Protein AF-A0A913Y8T6-F1 (afdb_monomer_lite)

pLDDT: mean 71.27, std 19.5, range [34.06, 94.88]

Secondary structure (DSSP, 8-state):
----------------------------HHHHHHHHHHHHHHHHHHHTGGGS--HHHHHHHS-HHHHTSHHHHHHHHHHHHHHHHHHHHHHHHHHHHHHHHHHHHHHHHTTSSS--SSHHHHHHHHHHHHHHHHHHHHHHHHHHHHHHHHHHHHHHHHHHHHHS---

InterPro domains:
  IPR018565 Kinetochore subunit Nkp2/Cnl2 [PF09447] (37-97)
  IPR018565 Kinetochore subunit Nkp2/Cnl2 [PTHR28064] (34-135)

Foldseek 3Di:
DDDDDDDDDDDDDDDDPDPDPPPPPPPPVVNVLVVVLVVQLVVCCVPPVVVLQDPVNLCVVAPPVRCPPPVSVVVVVVSVVVSVVVSVVSSVVSSVVSVVVVVVVVVVVVVPPDDDDDPPVVVVVVVVVVVVVVVVVVVVVVVVVVVVVVVVVVVVVVVCVVPVPDD

Organism: Exaiptasia diaphana (NCBI:txid2652724)

Sequence (167 aa):
MHFRVHARSDVIRRVGTGTGQTKMADINPRSAAMELSHLLAEFLIRSEVTNSYTLDEFREAFPQRHRGHKEVKLLYKAFQMKRMKLRQAVRRNVSLHCVQRSTAVAQITCSNENTPQRKNSEKDQEQIYLEKKLILLNKDTREAEKQFLRCATLFKEKEFLTHGSAK

Structure (mmCIF, N/CA/C/O backbone):
data_AF-A0A913Y8T6-F1
#
_entry.id   AF-A0A913Y8T6-F1
#
loop_
_atom_site.group_PDB
_atom_site.id
_atom_site.type_symbol
_atom_site.label_atom_id
_atom_site.label_alt_id
_atom_site.label_comp_id
_atom_site.label_asym_id
_atom_site.label_entity_id
_atom_site.label_seq_id
_atom_site.pdbx_PDB_ins_code
_atom_site.Cartn_x
_atom_site.Cartn_y
_atom_site.Cartn_z
_atom_site.occupancy
_atom_site.B_iso_or_equiv
_atom_site.auth_seq_id
_atom_site.auth_comp_id
_atom_site.auth_asym_id
_atom_site.auth_atom_id
_atom_site.pdbx_PDB_model_num
ATOM 1 N N . MET A 1 1 ? -36.473 -26.906 -24.288 1.00 44.06 1 MET A N 1
ATOM 2 C CA . MET A 1 1 ? -35.810 -26.794 -25.604 1.00 44.06 1 MET A CA 1
ATOM 3 C C . MET A 1 1 ? -36.732 -26.031 -26.533 1.00 44.06 1 MET A C 1
ATOM 5 O O . MET A 1 1 ? -37.809 -26.539 -26.773 1.00 44.06 1 MET A O 1
ATOM 9 N N . HIS A 1 2 ? -36.361 -24.834 -26.992 1.00 35.28 2 HIS A N 1
ATOM 10 C CA . HIS A 1 2 ? -36.868 -24.248 -28.240 1.00 35.28 2 HIS A CA 1
ATOM 11 C C . HIS A 1 2 ? -36.027 -23.013 -28.580 1.00 35.28 2 HIS A C 1
ATOM 13 O O . HIS A 1 2 ? -36.182 -21.947 -27.994 1.00 35.28 2 HIS A O 1
ATOM 19 N N . PHE A 1 3 ? -35.104 -23.199 -29.522 1.00 34.06 3 PHE A N 1
ATOM 20 C CA . PHE A 1 3 ? -34.437 -22.122 -30.240 1.00 34.06 3 PHE A CA 1
ATOM 21 C C . PHE A 1 3 ? -35.405 -21.581 -31.297 1.00 34.06 3 PHE A C 1
ATOM 23 O O . PHE A 1 3 ? -35.963 -22.358 -32.073 1.00 34.06 3 PHE A O 1
ATOM 30 N N . ARG A 1 4 ? -35.586 -20.258 -31.359 1.00 41.06 4 ARG A N 1
ATOM 31 C CA . ARG A 1 4 ? -36.172 -19.590 -32.527 1.00 41.06 4 ARG A CA 1
ATOM 32 C C . ARG A 1 4 ? -35.102 -18.742 -33.195 1.00 41.06 4 ARG A C 1
ATOM 34 O O . ARG A 1 4 ? -34.725 -17.680 -32.716 1.00 41.06 4 ARG A O 1
ATOM 41 N N . VAL A 1 5 ? -34.618 -19.288 -34.302 1.00 42.09 5 VAL A N 1
ATOM 42 C CA . VAL A 1 5 ? -33.772 -18.650 -35.305 1.00 42.09 5 VAL A CA 1
ATOM 43 C C . VAL A 1 5 ? -34.664 -17.746 -36.153 1.00 42.09 5 VAL A C 1
ATOM 45 O O . VAL A 1 5 ? -35.672 -18.206 -36.693 1.00 42.09 5 VAL A O 1
ATOM 48 N N . HIS A 1 6 ? -34.299 -16.476 -36.298 1.00 38.66 6 HIS A N 1
ATOM 49 C CA . HIS A 1 6 ? -34.796 -15.627 -37.377 1.00 38.66 6 HIS A CA 1
ATOM 50 C C . HIS A 1 6 ? -33.609 -15.085 -38.163 1.00 38.66 6 HIS A C 1
ATOM 52 O O . HIS A 1 6 ? -32.915 -14.167 -37.739 1.00 38.66 6 HIS A O 1
ATOM 58 N N . ALA A 1 7 ? -33.389 -15.722 -39.311 1.00 40.50 7 ALA A N 1
ATOM 59 C CA . ALA A 1 7 ? -32.549 -15.252 -40.393 1.00 40.50 7 ALA A CA 1
ATOM 60 C C . ALA A 1 7 ? -33.403 -14.428 -41.370 1.00 40.50 7 ALA A C 1
ATOM 62 O O . ALA A 1 7 ? -34.487 -14.862 -41.756 1.00 40.50 7 ALA A O 1
ATOM 63 N N . ARG A 1 8 ? -32.889 -13.266 -41.779 1.00 38.66 8 ARG A N 1
ATOM 64 C CA . ARG A 1 8 ? -33.203 -12.550 -43.031 1.00 38.66 8 ARG A CA 1
ATOM 65 C C . ARG A 1 8 ? -31.897 -11.862 -43.450 1.00 38.66 8 ARG A C 1
ATOM 67 O O . ARG A 1 8 ? -31.399 -11.029 -42.705 1.00 38.66 8 ARG A O 1
ATOM 74 N N . SER A 1 9 ? -31.156 -12.464 -44.378 1.00 38.66 9 SER A N 1
ATOM 75 C CA . SER A 1 9 ? -31.155 -12.206 -45.832 1.00 38.66 9 SER A CA 1
ATOM 76 C C . SER A 1 9 ? -30.489 -10.888 -46.236 1.00 38.66 9 SER A C 1
ATOM 78 O O . SER A 1 9 ? -31.080 -9.818 -46.142 1.00 38.66 9 SER A O 1
ATOM 80 N N . ASP A 1 10 ? -29.245 -11.052 -46.690 1.00 40.19 10 ASP A N 1
ATOM 81 C CA . ASP A 1 10 ? -28.621 -10.508 -47.902 1.00 40.19 10 ASP A CA 1
ATOM 82 C C . ASP A 1 10 ? -28.853 -9.048 -48.301 1.00 40.19 10 ASP A C 1
ATOM 84 O O . ASP A 1 10 ? -29.874 -8.700 -48.886 1.00 40.19 10 ASP A O 1
ATOM 88 N N . VAL A 1 11 ? -27.771 -8.264 -48.213 1.00 40.47 11 VAL A N 1
ATOM 89 C CA . VAL A 1 11 ? -27.357 -7.373 -49.308 1.00 40.47 11 VAL A CA 1
ATOM 90 C C . VAL A 1 11 ? -25.836 -7.463 -49.469 1.00 40.47 11 VAL A C 1
ATOM 92 O O . VAL A 1 11 ? -25.066 -6.822 -48.757 1.00 40.47 11 VAL A O 1
ATOM 95 N N . ILE A 1 12 ? -25.403 -8.259 -50.448 1.00 44.03 12 ILE A N 1
ATOM 96 C CA . ILE A 1 12 ? -24.055 -8.216 -51.022 1.00 44.03 12 ILE A CA 1
ATOM 97 C C . ILE A 1 12 ? -24.063 -7.169 -52.138 1.00 44.03 12 ILE A C 1
ATOM 99 O O . ILE A 1 12 ? -24.700 -7.381 -53.170 1.00 44.03 12 ILE A O 1
ATOM 103 N N . ARG A 1 13 ? -23.315 -6.068 -51.976 1.00 39.38 13 ARG A N 1
ATOM 104 C CA . ARG A 1 13 ? -22.695 -5.339 -53.100 1.00 39.38 13 ARG A CA 1
ATOM 105 C C . ARG A 1 13 ? -21.720 -4.259 -52.615 1.00 39.38 13 ARG A C 1
ATOM 107 O O . ARG A 1 13 ? -22.132 -3.165 -52.258 1.00 39.38 13 ARG A O 1
ATOM 114 N N . ARG A 1 14 ? -20.419 -4.519 -52.730 1.00 38.00 14 ARG A N 1
ATOM 115 C CA . ARG A 1 14 ? -19.561 -4.013 -53.821 1.00 38.00 14 ARG A CA 1
ATOM 116 C C . ARG A 1 14 ? -18.092 -4.157 -53.435 1.00 38.00 14 ARG A C 1
ATOM 118 O O . ARG A 1 14 ? -17.650 -3.726 -52.379 1.00 38.00 14 ARG A O 1
ATOM 125 N N . VAL A 1 15 ? -17.372 -4.758 -54.372 1.00 44.09 15 VAL A N 1
ATOM 126 C CA . VAL A 1 15 ? -15.920 -4.800 -54.483 1.00 44.09 15 VAL A CA 1
ATOM 127 C C . VAL A 1 15 ? -15.376 -3.372 -54.464 1.00 44.09 15 VAL A C 1
ATOM 129 O O . VAL A 1 15 ? -15.767 -2.544 -55.285 1.00 44.09 15 VAL A O 1
ATOM 132 N N . GLY A 1 16 ? -14.471 -3.111 -53.528 1.00 36.53 16 GLY A N 1
ATOM 133 C CA . GLY A 1 16 ? -13.598 -1.948 -53.503 1.00 36.53 16 GLY A CA 1
ATOM 134 C C . GLY A 1 16 ? -12.197 -2.438 -53.181 1.00 36.53 16 GLY A C 1
ATOM 135 O O . GLY A 1 16 ? -11.834 -2.585 -52.018 1.00 36.53 16 GLY A O 1
ATOM 136 N N . THR A 1 17 ? -11.431 -2.754 -54.220 1.00 46.81 17 THR A N 1
ATOM 137 C CA . THR A 1 17 ? -9.983 -2.940 -54.150 1.00 46.81 17 THR A CA 1
ATOM 138 C C . THR A 1 17 ? -9.359 -1.622 -53.711 1.00 46.81 17 THR A C 1
ATOM 140 O O . THR A 1 17 ? -9.209 -0.698 -54.507 1.00 46.81 17 THR A O 1
ATOM 143 N N . GLY A 1 18 ? -9.039 -1.527 -52.428 1.00 35.78 18 GLY A N 1
ATOM 144 C CA . GLY A 1 18 ? -8.280 -0.432 -51.855 1.00 35.78 18 GLY A CA 1
ATOM 145 C C . GLY A 1 18 ? -7.212 -1.023 -50.961 1.00 35.78 18 GLY A C 1
ATOM 146 O O . GLY A 1 18 ? -7.469 -1.322 -49.800 1.00 35.78 18 GLY A O 1
ATOM 147 N N . THR A 1 19 ? -6.015 -1.197 -51.512 1.00 46.25 19 THR A N 1
ATOM 148 C CA . THR A 1 19 ? -4.758 -1.300 -50.770 1.00 46.25 19 THR A CA 1
ATOM 149 C C . THR A 1 19 ? -4.559 -0.011 -49.972 1.00 46.25 19 THR A C 1
ATOM 151 O O . THR A 1 19 ? -3.801 0.875 -50.354 1.00 46.25 19 THR A O 1
ATOM 154 N N . GLY A 1 20 ? -5.311 0.133 -48.886 1.00 38.00 20 GLY A N 1
ATOM 155 C CA . GLY A 1 20 ? -5.106 1.147 -47.872 1.00 38.00 20 GLY A CA 1
ATOM 156 C C . GLY A 1 20 ? -4.185 0.544 -46.836 1.00 38.00 20 GLY A C 1
ATOM 157 O O . GLY A 1 20 ? -4.621 -0.281 -46.040 1.00 38.00 20 GLY A O 1
ATOM 158 N N . GLN A 1 21 ? -2.910 0.923 -46.896 1.00 39.66 21 GLN A N 1
ATOM 159 C CA . GLN A 1 21 ? -1.935 0.707 -45.836 1.00 39.66 21 GLN A CA 1
ATOM 160 C C . GLN A 1 21 ? -2.617 0.894 -44.480 1.00 39.66 21 GLN A C 1
ATOM 162 O O . GLN A 1 21 ? -3.012 2.009 -44.125 1.00 39.66 21 GLN A O 1
ATOM 167 N N . THR A 1 22 ? -2.757 -0.191 -43.722 1.00 43.34 22 THR A N 1
ATOM 168 C CA . THR A 1 22 ? -3.020 -0.112 -42.293 1.00 43.34 22 THR A CA 1
ATOM 169 C C . THR A 1 22 ? -1.809 0.604 -41.718 1.00 43.34 22 THR A C 1
ATOM 171 O O . THR A 1 22 ? -0.761 -0.002 -41.504 1.00 43.34 22 THR A O 1
ATOM 174 N N . LYS A 1 23 ? -1.913 1.930 -41.577 1.00 42.03 23 LYS A N 1
ATOM 175 C CA . LYS A 1 23 ? -0.987 2.722 -40.779 1.00 42.03 23 LYS A CA 1
ATOM 176 C C . LYS A 1 23 ? -0.939 2.019 -39.434 1.00 42.03 23 LYS A C 1
ATOM 178 O O . LYS A 1 23 ? -1.936 2.017 -38.714 1.00 42.03 23 LYS A O 1
ATOM 183 N N . MET A 1 24 ? 0.179 1.345 -39.167 1.00 42.91 24 MET A N 1
ATOM 184 C CA . MET A 1 24 ? 0.522 0.855 -37.843 1.00 42.91 24 MET A CA 1
ATOM 185 C C . MET A 1 24 ? 0.321 2.057 -36.934 1.00 42.91 24 MET A C 1
ATOM 187 O O . MET A 1 24 ? 1.009 3.064 -37.088 1.00 42.91 24 MET A O 1
ATOM 191 N N . ALA A 1 25 ? -0.723 2.015 -36.110 1.00 46.97 25 ALA A N 1
ATOM 192 C CA . ALA A 1 25 ? -0.934 3.052 -35.130 1.00 46.97 25 ALA A CA 1
ATOM 193 C C . ALA A 1 25 ? 0.345 3.060 -34.298 1.00 46.97 25 ALA A C 1
ATOM 195 O O . ALA A 1 25 ? 0.692 2.027 -33.723 1.00 46.97 25 ALA A O 1
ATOM 196 N N . ASP A 1 26 ? 1.074 4.174 -34.311 1.00 48.50 26 ASP A N 1
ATOM 197 C CA . ASP A 1 26 ? 2.165 4.410 -33.381 1.00 48.50 26 ASP A CA 1
ATOM 198 C C . ASP A 1 26 ? 1.569 4.258 -31.983 1.00 48.50 26 ASP A C 1
ATOM 200 O O . ASP A 1 26 ? 0.935 5.172 -31.446 1.00 48.50 26 ASP A O 1
ATOM 204 N N . ILE A 1 27 ? 1.690 3.059 -31.411 1.00 54.47 27 ILE A N 1
ATOM 205 C CA . ILE A 1 27 ? 1.335 2.808 -30.026 1.00 54.47 27 ILE A CA 1
ATOM 206 C C . ILE A 1 27 ? 2.373 3.594 -29.254 1.00 54.47 27 ILE A C 1
ATOM 208 O O . ILE A 1 27 ? 3.490 3.131 -29.037 1.00 54.47 27 ILE A O 1
ATOM 212 N N . ASN A 1 28 ? 2.007 4.823 -28.894 1.00 58.09 28 ASN A N 1
ATOM 213 C CA . ASN A 1 28 ? 2.833 5.675 -28.070 1.00 58.09 28 ASN A CA 1
ATOM 214 C C . ASN A 1 28 ? 3.202 4.842 -26.830 1.00 58.09 28 ASN A C 1
ATOM 216 O O . ASN A 1 28 ? 2.303 4.483 -26.060 1.00 58.09 28 ASN A O 1
ATOM 220 N N . PRO A 1 29 ? 4.481 4.483 -26.629 1.00 57.06 29 PRO A N 1
ATOM 221 C CA . PRO A 1 29 ? 4.884 3.537 -25.587 1.00 57.06 29 PRO A CA 1
ATOM 222 C C . PRO A 1 29 ? 4.503 4.045 -24.190 1.00 57.06 29 PRO A C 1
ATOM 224 O O . PRO A 1 29 ? 4.283 3.265 -23.264 1.00 57.06 29 PRO A O 1
ATOM 227 N N . ARG A 1 30 ? 4.319 5.365 -24.059 1.00 58.72 30 ARG A N 1
ATOM 228 C CA . ARG A 1 30 ? 3.801 6.020 -22.860 1.00 58.72 30 ARG A CA 1
ATOM 229 C C . ARG A 1 30 ? 2.336 5.667 -22.567 1.00 58.72 30 ARG A C 1
ATOM 231 O O . ARG A 1 30 ? 1.974 5.551 -21.403 1.00 58.72 30 ARG A O 1
ATOM 238 N N . SER A 1 31 ? 1.515 5.462 -23.598 1.00 66.44 31 SER A N 1
ATOM 239 C CA . SER A 1 31 ? 0.109 5.048 -23.475 1.00 66.44 31 SER A CA 1
ATOM 240 C C . SER A 1 31 ? -0.003 3.588 -23.042 1.00 66.44 31 SER A C 1
ATOM 242 O O . SER A 1 3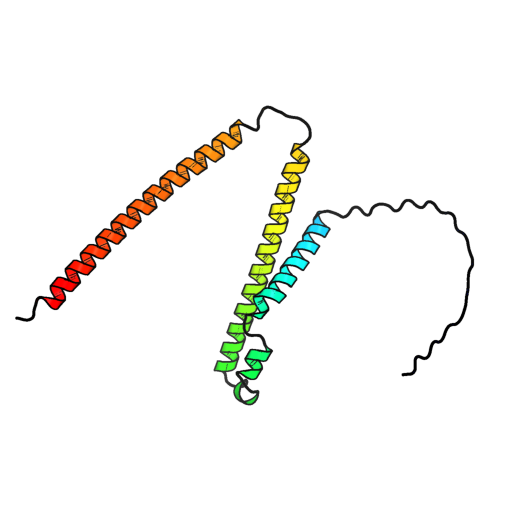1 ? -0.705 3.290 -22.081 1.00 66.44 31 SER A O 1
ATOM 244 N N . ALA A 1 32 ? 0.757 2.685 -23.670 1.00 68.44 32 ALA A N 1
ATOM 245 C CA . ALA A 1 32 ? 0.729 1.261 -23.330 1.00 68.44 32 ALA A CA 1
ATOM 246 C C . ALA A 1 32 ? 1.237 0.985 -21.901 1.00 68.44 32 ALA A C 1
ATOM 248 O O . ALA A 1 32 ? 0.665 0.171 -21.177 1.00 68.44 32 ALA A O 1
ATOM 249 N N . ALA A 1 33 ? 2.274 1.705 -21.455 1.00 69.88 33 ALA A N 1
ATOM 250 C CA . ALA A 1 33 ? 2.772 1.607 -20.084 1.00 69.88 33 ALA A CA 1
ATOM 251 C C . ALA A 1 33 ? 1.751 2.110 -19.048 1.00 69.88 33 ALA A C 1
ATOM 253 O O . ALA A 1 33 ? 1.642 1.532 -17.963 1.00 69.88 33 ALA A O 1
ATOM 254 N N . MET A 1 34 ? 0.980 3.156 -19.376 1.00 77.19 34 MET A N 1
ATOM 255 C CA . MET A 1 34 ? -0.100 3.631 -18.508 1.00 77.19 34 MET A CA 1
ATOM 256 C C . MET A 1 34 ? -1.250 2.626 -18.426 1.00 77.19 34 MET A C 1
ATOM 258 O O . MET A 1 34 ? -1.694 2.331 -17.315 1.00 77.19 34 MET A O 1
ATOM 262 N N . GLU A 1 35 ? -1.673 2.035 -19.545 1.00 82.75 35 GLU A N 1
ATOM 263 C CA . GLU A 1 35 ? -2.718 1.003 -19.535 1.00 82.75 35 GLU A CA 1
ATOM 264 C C . GLU A 1 35 ? -2.294 -0.252 -18.766 1.00 82.75 35 GLU A C 1
ATOM 266 O O . GLU A 1 35 ? -3.048 -0.745 -17.926 1.00 82.75 35 GLU A O 1
ATOM 271 N N . LEU A 1 36 ? -1.052 -0.714 -18.950 1.00 84.69 36 LEU A N 1
ATOM 272 C CA . LEU A 1 36 ? -0.509 -1.839 -18.188 1.00 84.69 36 LEU A CA 1
ATOM 273 C C . LEU A 1 36 ? -0.439 -1.525 -16.687 1.00 84.69 36 LEU A C 1
ATOM 275 O O . LEU A 1 36 ? -0.810 -2.362 -15.864 1.00 84.69 36 LEU A O 1
ATOM 279 N N . SER A 1 37 ? -0.004 -0.316 -16.316 1.00 87.44 37 SER A N 1
ATOM 280 C CA . SER A 1 37 ? 0.035 0.104 -14.910 1.00 87.44 37 SER A CA 1
ATOM 281 C C . SER A 1 37 ? -1.357 0.114 -14.273 1.00 87.44 37 SER A C 1
ATOM 283 O O . SER A 1 37 ? -1.516 -0.288 -13.120 1.00 87.44 37 SER A O 1
ATOM 285 N N . HIS A 1 38 ? -2.377 0.520 -15.034 1.00 88.19 38 HIS A N 1
ATOM 286 C CA . HIS A 1 38 ? -3.757 0.532 -14.573 1.00 88.19 38 HIS A CA 1
ATOM 287 C C . HIS A 1 38 ? -4.288 -0.891 -14.383 1.00 88.19 38 HIS A C 1
ATOM 289 O O . HIS A 1 38 ? -4.819 -1.208 -13.319 1.00 88.19 38 HIS A O 1
ATOM 295 N N . LEU A 1 39 ? -4.066 -1.765 -15.370 1.00 89.56 39 LEU A N 1
ATOM 296 C CA . LEU A 1 39 ? -4.480 -3.164 -15.323 1.00 89.56 39 LEU A CA 1
ATOM 297 C C . LEU A 1 39 ? -3.851 -3.906 -14.136 1.00 89.56 39 LEU A C 1
ATOM 299 O O . LEU A 1 39 ? -4.556 -4.577 -13.384 1.00 89.56 39 LEU A O 1
ATOM 303 N N . LEU A 1 40 ? -2.540 -3.750 -13.931 1.00 88.50 40 LEU A N 1
ATOM 304 C CA . LEU A 1 40 ? -1.815 -4.378 -12.823 1.00 88.50 40 LEU A CA 1
ATOM 305 C C . LEU A 1 40 ? -2.288 -3.857 -11.463 1.00 88.50 40 LEU A C 1
ATOM 307 O O . LEU A 1 40 ? -2.470 -4.640 -10.531 1.00 88.50 40 LEU A O 1
ATOM 311 N N . ALA A 1 41 ? -2.519 -2.547 -11.342 1.00 88.06 41 ALA A N 1
ATOM 312 C CA . ALA A 1 41 ? -3.019 -1.969 -10.102 1.00 88.06 41 ALA A CA 1
ATOM 313 C C . ALA A 1 41 ? -4.429 -2.476 -9.769 1.00 88.06 41 ALA A C 1
ATOM 315 O O . ALA A 1 41 ? -4.686 -2.840 -8.624 1.00 88.06 41 ALA A O 1
ATOM 316 N N . GLU A 1 42 ? -5.334 -2.533 -10.748 1.00 87.75 42 GLU A N 1
ATOM 317 C CA . GLU A 1 42 ? -6.690 -3.052 -10.542 1.00 87.75 42 GLU A CA 1
ATOM 318 C C . GLU A 1 42 ? -6.699 -4.558 -10.260 1.00 87.75 42 GLU A C 1
ATOM 320 O O . GLU A 1 42 ? -7.463 -5.005 -9.404 1.00 87.75 42 GLU A O 1
ATOM 325 N N . PHE A 1 43 ? -5.821 -5.333 -10.904 1.00 88.12 43 PHE A N 1
ATOM 326 C CA . PHE A 1 43 ? -5.650 -6.754 -10.606 1.00 88.12 43 PHE A CA 1
ATOM 327 C C . PHE A 1 43 ? -5.242 -6.966 -9.145 1.00 88.12 43 PHE A C 1
ATOM 329 O O . PHE A 1 43 ? -5.963 -7.640 -8.416 1.00 88.12 43 PHE A O 1
ATOM 336 N N . LEU A 1 44 ? -4.172 -6.311 -8.683 1.00 86.19 44 LEU A N 1
ATOM 337 C CA . LEU A 1 44 ? -3.676 -6.444 -7.306 1.00 86.19 44 LEU A CA 1
ATOM 338 C C . LEU A 1 44 ? -4.687 -5.941 -6.263 1.00 86.19 44 LEU A C 1
ATOM 340 O O . LEU A 1 44 ? -4.866 -6.542 -5.203 1.00 86.19 44 LEU A O 1
ATOM 344 N N . ILE A 1 45 ? -5.408 -4.858 -6.567 1.00 85.44 45 ILE A N 1
ATOM 345 C CA . ILE A 1 45 ? -6.489 -4.361 -5.704 1.00 85.44 45 ILE A CA 1
ATOM 346 C C . ILE A 1 45 ? -7.658 -5.359 -5.639 1.00 85.44 45 ILE A C 1
ATOM 348 O O . ILE A 1 45 ? -8.359 -5.424 -4.632 1.00 85.44 45 ILE A O 1
ATOM 352 N N . ARG A 1 46 ? -7.906 -6.141 -6.688 1.00 78.19 46 ARG A N 1
ATOM 353 C CA . ARG A 1 46 ? -8.987 -7.135 -6.706 1.00 78.19 46 ARG A CA 1
ATOM 354 C C . ARG A 1 46 ? -8.577 -8.490 -6.137 1.00 78.19 46 ARG A C 1
ATOM 356 O O . ARG A 1 46 ? -9.431 -9.144 -5.552 1.00 78.19 46 ARG A O 1
ATOM 363 N N . SER A 1 47 ? -7.327 -8.913 -6.299 1.00 71.12 47 SER A N 1
ATOM 364 C CA . SER A 1 47 ? -6.853 -10.234 -5.870 1.00 71.12 47 SER A CA 1
ATOM 365 C C . SER A 1 47 ? -6.338 -10.261 -4.431 1.00 71.12 47 SER A C 1
ATOM 367 O O . SER A 1 47 ? -6.559 -11.246 -3.740 1.00 71.12 47 SER A O 1
ATOM 369 N N . GLU A 1 48 ? -5.671 -9.198 -3.966 1.00 62.16 48 GLU A N 1
ATOM 370 C CA . GLU A 1 48 ? -5.033 -9.184 -2.640 1.00 62.16 48 GLU A CA 1
ATOM 371 C C . GLU A 1 48 ? -5.743 -8.264 -1.641 1.00 62.16 48 GLU A C 1
ATOM 373 O O . GLU A 1 48 ? -5.826 -8.568 -0.451 1.00 62.16 48 GLU A O 1
ATOM 378 N N . VAL A 1 49 ? -6.329 -7.150 -2.100 1.00 58.53 49 VAL A N 1
ATOM 379 C CA . VAL A 1 49 ? -7.083 -6.232 -1.217 1.00 58.53 49 VAL A CA 1
ATOM 380 C C . VAL A 1 49 ? -8.507 -6.746 -0.935 1.00 58.53 49 VAL A C 1
ATOM 382 O O . VAL A 1 49 ? -9.209 -6.206 -0.076 1.00 58.53 49 VAL A O 1
ATOM 385 N N . THR A 1 50 ? -8.934 -7.829 -1.581 1.00 57.09 50 THR A N 1
ATOM 386 C CA . THR A 1 50 ? -10.135 -8.602 -1.218 1.00 57.09 50 THR A CA 1
ATOM 387 C C . THR A 1 50 ? -10.022 -9.263 0.154 1.00 57.09 50 THR A C 1
ATOM 389 O O . THR A 1 50 ? -11.037 -9.354 0.830 1.00 57.09 50 THR A O 1
ATOM 392 N N . ASN A 1 51 ? -8.809 -9.563 0.638 1.00 51.72 51 ASN A N 1
ATOM 393 C CA . ASN A 1 51 ? -8.577 -10.046 2.010 1.00 51.72 51 ASN A CA 1
ATOM 394 C C . ASN A 1 51 ? -8.590 -8.930 3.075 1.00 51.72 51 ASN A C 1
ATOM 396 O O . ASN A 1 51 ? -8.372 -9.183 4.259 1.00 51.72 51 ASN A O 1
ATOM 400 N N . SER A 1 52 ? -8.843 -7.677 2.681 1.00 59.06 52 SER A N 1
ATOM 401 C CA . SER A 1 52 ? -9.185 -6.616 3.629 1.00 59.06 52 SER A CA 1
ATOM 402 C C . SER A 1 52 ? -10.704 -6.545 3.752 1.00 59.06 52 SER A C 1
ATOM 404 O O . SER A 1 52 ? -11.348 -6.094 2.801 1.00 59.06 52 SER A O 1
ATOM 406 N N . TYR A 1 53 ? -11.224 -6.997 4.906 1.00 63.25 53 TYR A N 1
ATOM 407 C CA . TYR A 1 53 ? -12.631 -6.948 5.344 1.00 63.25 53 TYR A CA 1
ATOM 408 C C . TYR A 1 53 ? -13.505 -6.113 4.398 1.00 63.25 53 TYR A C 1
ATOM 410 O O . TYR A 1 53 ? -13.414 -4.891 4.374 1.00 63.25 53 TYR A O 1
ATOM 418 N N . THR A 1 54 ? -14.270 -6.739 3.522 1.00 72.25 54 THR A N 1
ATOM 419 C CA . THR A 1 54 ? -15.118 -6.084 2.537 1.00 72.25 54 THR A CA 1
ATOM 420 C C . THR A 1 54 ? -16.247 -5.302 3.209 1.00 72.25 54 THR A C 1
ATOM 422 O O . THR A 1 54 ? -16.543 -5.428 4.398 1.00 72.25 54 THR A O 1
ATOM 425 N N . LEU A 1 55 ? -16.896 -4.440 2.425 1.00 75.00 55 LEU A N 1
ATOM 426 C CA . LEU A 1 55 ? -18.076 -3.714 2.885 1.00 75.00 55 LEU A CA 1
ATOM 427 C C . LEU A 1 55 ? -19.190 -4.676 3.332 1.00 75.00 55 LEU A C 1
ATOM 429 O O . LEU A 1 55 ? -19.948 -4.343 4.238 1.00 75.00 55 LEU A O 1
ATOM 433 N N . ASP A 1 56 ? -19.270 -5.847 2.706 1.00 79.44 56 ASP A N 1
ATOM 434 C CA . ASP A 1 56 ? -20.278 -6.857 3.000 1.00 79.44 56 ASP A CA 1
ATOM 435 C C . ASP A 1 56 ? -19.965 -7.578 4.315 1.00 79.44 56 ASP A C 1
ATOM 437 O O . ASP A 1 56 ? -20.837 -7.645 5.174 1.00 79.44 56 ASP A O 1
ATOM 441 N N . GLU A 1 57 ? -18.702 -7.920 4.578 1.00 81.12 57 GLU A N 1
ATOM 442 C CA . GLU A 1 57 ? -18.278 -8.454 5.885 1.00 81.12 57 GLU A CA 1
ATOM 443 C C . GLU A 1 57 ? -18.491 -7.437 7.023 1.00 81.12 57 GLU A C 1
ATOM 445 O O . GLU A 1 57 ? -18.913 -7.791 8.123 1.00 81.12 57 GLU A O 1
ATOM 450 N N . PHE A 1 58 ? -18.280 -6.137 6.769 1.00 82.56 58 PHE A N 1
ATOM 451 C CA . PHE A 1 58 ? -18.626 -5.093 7.744 1.00 82.56 58 PHE A CA 1
ATOM 452 C C . PHE A 1 58 ? -20.141 -5.024 7.996 1.00 82.56 58 PHE A C 1
ATOM 454 O O . PHE A 1 58 ? -20.591 -4.775 9.117 1.00 82.56 58 PHE A O 1
ATOM 461 N N . ARG A 1 59 ? -20.947 -5.220 6.948 1.00 83.12 59 ARG A N 1
ATOM 462 C CA . ARG A 1 59 ? -22.411 -5.215 7.036 1.00 83.12 59 ARG A CA 1
ATOM 463 C C . ARG A 1 59 ? -22.948 -6.442 7.766 1.00 83.12 59 ARG A C 1
ATOM 465 O O . ARG A 1 59 ? -23.953 -6.284 8.460 1.00 83.12 59 ARG A O 1
ATOM 472 N N . GLU A 1 60 ? -22.298 -7.590 7.617 1.00 85.94 60 GLU A N 1
ATOM 473 C CA . GLU A 1 60 ? -22.576 -8.816 8.367 1.00 85.94 60 GLU A CA 1
ATOM 474 C C . GLU A 1 60 ? -22.206 -8.658 9.844 1.00 85.94 60 GLU A C 1
ATOM 476 O O . GLU A 1 60 ? -23.034 -8.927 10.713 1.00 85.94 60 GLU A O 1
ATOM 481 N N . ALA A 1 61 ? -21.016 -8.125 10.142 1.00 85.50 61 ALA A N 1
ATOM 482 C CA . ALA A 1 61 ? -20.559 -7.906 11.515 1.00 85.50 61 ALA A CA 1
ATOM 483 C C . ALA A 1 61 ? -21.398 -6.860 12.274 1.00 85.50 61 ALA A C 1
ATOM 485 O O . ALA A 1 61 ? -21.618 -6.983 13.479 1.00 85.50 61 ALA A O 1
ATOM 486 N N . PHE A 1 62 ? -21.890 -5.830 11.575 1.00 86.44 62 PHE A N 1
ATOM 487 C CA . PHE A 1 62 ? -22.710 -4.768 12.160 1.00 86.44 62 PHE A CA 1
ATOM 488 C C . PHE A 1 62 ? -24.069 -4.666 11.455 1.00 86.44 62 PHE A C 1
ATOM 490 O O . PHE A 1 62 ? -24.200 -3.954 10.449 1.00 86.44 62 PHE A O 1
ATOM 497 N N . PRO A 1 63 ? -25.122 -5.302 12.003 1.00 86.12 63 PRO A N 1
ATOM 498 C CA . PRO A 1 63 ? -26.488 -5.167 11.507 1.00 86.12 63 PRO A CA 1
ATOM 499 C C . PRO A 1 63 ? -26.955 -3.706 11.485 1.00 86.12 63 PRO A C 1
ATOM 501 O O . PRO A 1 63 ? -26.495 -2.883 12.281 1.00 86.12 63 PRO A O 1
ATOM 504 N N . GLN A 1 64 ? -27.918 -3.380 10.614 1.00 84.62 64 GLN A N 1
ATOM 505 C CA . GLN A 1 64 ? -28.433 -2.015 10.383 1.00 84.62 64 GLN A CA 1
ATOM 506 C C . GLN A 1 64 ? -28.687 -1.231 11.687 1.00 84.62 64 GLN A C 1
ATOM 508 O O . GLN A 1 64 ? -28.285 -0.074 11.806 1.00 84.62 64 GLN A O 1
ATOM 513 N N . ARG A 1 65 ? -29.277 -1.897 12.688 1.00 87.25 65 ARG A N 1
ATOM 514 C CA . ARG A 1 65 ? -29.595 -1.356 14.021 1.00 87.25 65 ARG A CA 1
ATOM 515 C C . ARG A 1 65 ? -28.394 -0.812 14.807 1.00 87.25 65 ARG A C 1
ATOM 517 O O . ARG A 1 65 ? -28.578 0.036 15.670 1.00 87.25 65 ARG A O 1
ATOM 524 N N . HIS A 1 66 ? -27.173 -1.268 14.528 1.00 84.69 66 HIS A N 1
ATOM 525 C CA . HIS A 1 66 ? -25.956 -0.850 15.241 1.00 84.69 66 HIS A CA 1
ATOM 526 C C . HIS A 1 66 ? -25.097 0.123 14.424 1.00 84.69 66 HIS A C 1
ATOM 528 O O . HIS A 1 66 ? -24.275 0.843 14.985 1.00 84.69 66 HIS A O 1
ATOM 534 N N . ARG A 1 67 ? -25.341 0.248 13.111 1.00 83.94 67 ARG A N 1
ATOM 535 C CA . ARG A 1 67 ? -24.620 1.187 12.226 1.00 83.94 67 ARG A CA 1
ATOM 536 C C . ARG A 1 67 ? -24.879 2.660 12.559 1.00 83.94 67 ARG A C 1
ATOM 538 O O . ARG A 1 67 ? -24.108 3.532 12.165 1.00 83.94 67 ARG A O 1
ATOM 545 N N . GLY A 1 68 ? -25.960 2.948 13.283 1.00 86.25 68 GLY A N 1
ATOM 546 C CA . GLY A 1 68 ? -26.252 4.283 13.803 1.00 86.25 68 GLY A CA 1
ATOM 547 C C . GLY A 1 68 ? -25.305 4.724 14.925 1.00 86.25 68 GLY A C 1
ATOM 548 O O . GLY A 1 68 ? -25.107 5.930 15.096 1.00 86.25 68 GLY A O 1
ATOM 549 N N . HIS A 1 69 ? -24.698 3.768 15.641 1.00 93.19 69 HIS A N 1
ATOM 550 C CA . HIS A 1 69 ? -23.850 4.024 16.802 1.00 93.19 69 HIS A CA 1
ATOM 551 C C . HIS A 1 69 ? -22.580 4.789 16.411 1.00 93.19 69 HIS A C 1
ATOM 553 O O . HIS A 1 69 ? -21.947 4.497 15.392 1.00 93.19 69 HIS A O 1
ATOM 559 N N . LYS A 1 70 ? -22.191 5.778 17.227 1.00 92.38 70 LYS A N 1
ATOM 560 C CA . LYS A 1 70 ? -21.052 6.665 16.930 1.00 92.38 70 LYS A CA 1
ATOM 561 C C . LYS A 1 70 ? -19.747 5.887 16.746 1.00 92.38 70 LYS A C 1
ATOM 563 O O . LYS A 1 70 ? -18.997 6.175 15.819 1.00 92.38 70 LYS A O 1
ATOM 568 N N . GLU A 1 71 ? -19.514 4.875 17.573 1.00 90.88 71 GLU A N 1
ATOM 569 C CA . GLU A 1 71 ? -18.295 4.058 17.511 1.00 90.88 71 GLU A CA 1
ATOM 570 C C . GLU A 1 71 ? -18.235 3.196 16.250 1.00 90.88 71 GLU A C 1
ATOM 572 O O . GLU A 1 71 ? -17.197 3.129 15.599 1.00 90.88 71 GLU A O 1
ATOM 577 N N . VAL A 1 72 ? -19.364 2.615 15.834 1.00 89.62 72 VAL A N 1
ATOM 578 C CA . VAL A 1 72 ? -19.444 1.820 14.599 1.00 89.62 72 VAL A CA 1
ATOM 579 C C . VAL A 1 72 ? -19.191 2.708 13.378 1.00 89.62 72 VAL A C 1
ATOM 581 O O . VAL A 1 72 ? -18.482 2.311 12.454 1.00 89.62 72 VAL A O 1
ATOM 584 N N . LYS A 1 73 ? -19.690 3.952 13.389 1.00 89.38 73 LYS A N 1
ATOM 585 C CA . LYS A 1 73 ? -19.379 4.946 12.348 1.00 89.38 73 LYS A CA 1
ATOM 586 C C . LYS A 1 73 ? -17.899 5.326 12.332 1.00 89.38 73 LYS A C 1
ATOM 588 O O . LYS A 1 73 ? -17.320 5.453 11.253 1.00 89.38 73 LYS A O 1
ATOM 593 N N . LEU A 1 74 ? -17.285 5.507 13.503 1.00 91.69 74 LEU A N 1
ATOM 594 C CA . LEU A 1 74 ? -15.860 5.816 13.621 1.00 91.69 74 LEU A CA 1
ATOM 595 C C . LEU A 1 74 ? -15.004 4.666 13.074 1.00 91.69 74 LEU A C 1
ATOM 597 O O . LEU A 1 74 ? -14.107 4.898 12.263 1.00 91.69 74 LEU A O 1
ATOM 601 N N . LEU A 1 75 ? -15.339 3.433 13.455 1.00 89.56 75 LEU A N 1
ATOM 602 C CA . LEU A 1 75 ? -14.689 2.219 12.975 1.00 89.56 75 LEU A CA 1
ATOM 603 C C . LEU A 1 75 ? -14.815 2.089 11.454 1.00 89.56 75 LEU A C 1
ATOM 605 O O . LEU A 1 75 ? -13.818 1.871 10.768 1.00 89.56 75 LEU A O 1
ATOM 609 N N . TYR A 1 76 ? -16.015 2.310 10.912 1.00 87.81 76 TYR A N 1
ATOM 610 C CA . TYR A 1 76 ? -16.251 2.294 9.471 1.00 87.81 76 TYR A CA 1
ATOM 611 C C . TYR A 1 76 ? -15.427 3.356 8.730 1.00 87.81 76 TYR A C 1
ATOM 613 O O . TYR A 1 76 ? -14.835 3.080 7.686 1.00 87.81 76 TYR A O 1
ATOM 621 N N . LYS A 1 77 ? -15.336 4.571 9.282 1.00 89.44 77 LYS A N 1
ATOM 622 C CA . LYS A 1 77 ? -14.529 5.656 8.708 1.00 89.44 77 LYS A CA 1
ATOM 623 C C . LYS A 1 77 ? -13.039 5.308 8.715 1.00 89.44 77 LYS A C 1
ATOM 625 O O . LYS A 1 77 ? -12.369 5.475 7.696 1.00 89.44 77 LYS A O 1
ATOM 630 N N . ALA A 1 78 ? -12.527 4.790 9.832 1.00 88.75 78 ALA A N 1
ATOM 631 C CA . ALA A 1 78 ? -11.141 4.338 9.944 1.00 88.75 78 ALA A CA 1
ATOM 632 C C . ALA A 1 78 ? -10.834 3.215 8.941 1.00 88.75 78 ALA A C 1
ATOM 634 O O . ALA A 1 78 ? -9.809 3.244 8.253 1.00 88.75 78 ALA A O 1
ATOM 635 N N . PHE A 1 79 ? -11.767 2.276 8.795 1.00 85.38 79 PHE A N 1
ATOM 636 C CA . PHE A 1 79 ? -11.706 1.208 7.809 1.00 85.38 79 PHE A CA 1
ATOM 637 C C . PHE A 1 79 ? -11.630 1.750 6.370 1.00 85.38 79 PHE A C 1
ATOM 639 O O . PHE A 1 79 ? -10.696 1.419 5.633 1.00 85.38 79 PHE A O 1
ATOM 646 N N . GLN A 1 80 ? -12.551 2.638 5.977 1.00 85.75 80 GLN A N 1
ATOM 647 C CA . GLN A 1 80 ? -12.545 3.245 4.642 1.00 85.75 80 GLN A CA 1
ATOM 648 C C . GLN A 1 80 ? -11.235 3.985 4.359 1.00 85.75 80 GLN A C 1
ATOM 650 O O . GLN A 1 80 ? -10.657 3.836 3.281 1.00 85.75 80 GLN A O 1
ATOM 655 N N . MET A 1 81 ? -10.731 4.743 5.337 1.00 88.81 81 MET A N 1
ATOM 656 C CA . MET A 1 81 ? -9.458 5.449 5.213 1.00 88.81 81 MET A CA 1
ATOM 657 C C . MET A 1 81 ? -8.287 4.490 4.993 1.00 88.81 81 MET A C 1
ATOM 659 O O . MET A 1 81 ? -7.452 4.741 4.123 1.00 88.81 81 MET A O 1
ATOM 663 N N . LYS A 1 82 ? -8.220 3.383 5.741 1.00 85.44 82 LYS A N 1
ATOM 664 C CA . LYS A 1 82 ? -7.164 2.374 5.578 1.00 85.44 82 LYS A CA 1
ATOM 665 C C . LYS A 1 82 ? -7.216 1.742 4.185 1.00 85.44 82 LYS A C 1
ATOM 667 O O . LYS A 1 82 ? -6.187 1.646 3.520 1.00 85.44 82 LYS A O 1
ATOM 672 N N . ARG A 1 83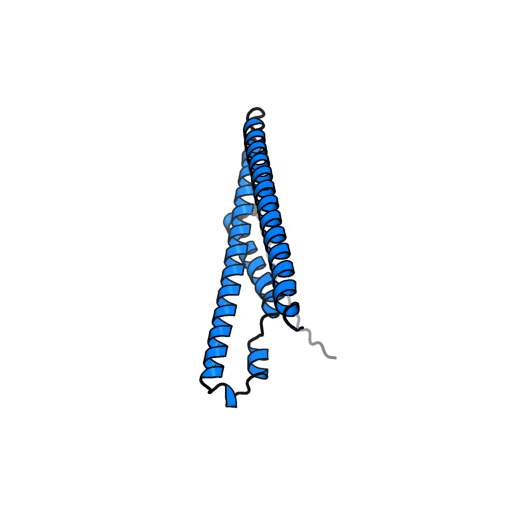 ? -8.416 1.399 3.705 1.00 84.19 83 ARG A N 1
ATOM 673 C CA . ARG A 1 83 ? -8.627 0.831 2.365 1.00 84.19 83 ARG A CA 1
ATOM 674 C C . ARG A 1 83 ? -8.248 1.815 1.256 1.00 84.19 83 ARG A C 1
ATOM 676 O O . ARG A 1 83 ? -7.607 1.419 0.286 1.00 84.19 83 ARG A O 1
ATOM 683 N N . MET A 1 84 ? -8.586 3.097 1.406 1.00 86.38 84 MET A N 1
ATOM 684 C CA . MET A 1 84 ? -8.156 4.141 0.470 1.00 86.38 84 MET A CA 1
ATOM 685 C C . MET A 1 84 ? -6.633 4.284 0.430 1.00 86.38 84 MET A C 1
ATOM 687 O O . MET A 1 84 ? -6.057 4.269 -0.656 1.00 86.38 84 MET A O 1
ATOM 691 N N . LYS A 1 85 ? -5.976 4.362 1.597 1.00 88.81 85 LYS A N 1
ATOM 692 C CA . LYS A 1 85 ? -4.509 4.456 1.690 1.00 88.81 85 LYS A CA 1
ATOM 693 C C . LYS A 1 85 ? -3.823 3.271 1.016 1.00 88.81 85 LYS A C 1
ATOM 695 O O . LYS A 1 85 ? -2.875 3.469 0.264 1.00 88.81 85 LYS A O 1
ATOM 700 N N . LEU A 1 86 ? -4.332 2.059 1.235 1.00 86.56 86 LEU A N 1
ATOM 701 C CA . LEU A 1 86 ? -3.795 0.851 0.613 1.00 86.56 86 LEU A CA 1
ATOM 702 C C . LEU A 1 86 ? -3.929 0.890 -0.915 1.00 86.56 86 LEU A C 1
ATOM 704 O O . LEU A 1 86 ? -2.940 0.705 -1.616 1.00 86.56 86 LEU A O 1
ATOM 708 N N . ARG A 1 87 ? -5.117 1.214 -1.445 1.00 87.62 87 ARG A N 1
ATOM 709 C CA . ARG A 1 87 ? -5.326 1.355 -2.899 1.00 87.62 87 ARG A CA 1
ATOM 710 C C . ARG A 1 87 ? -4.411 2.409 -3.513 1.00 87.62 87 ARG A C 1
ATOM 712 O O . ARG A 1 87 ? -3.864 2.197 -4.592 1.00 87.62 87 ARG A O 1
ATOM 719 N N . GLN A 1 88 ? -4.242 3.539 -2.831 1.00 90.06 88 GLN A N 1
ATOM 720 C CA . GLN A 1 88 ? -3.362 4.608 -3.285 1.00 90.06 88 GLN A CA 1
ATOM 721 C C . GLN A 1 88 ? -1.896 4.160 -3.298 1.00 90.06 88 GLN A C 1
ATOM 723 O O . GLN A 1 88 ? -1.193 4.437 -4.268 1.00 90.06 88 GLN A O 1
ATOM 728 N N . ALA A 1 89 ? -1.449 3.438 -2.267 1.00 90.50 89 ALA A N 1
ATOM 729 C CA . ALA A 1 89 ? -0.102 2.881 -2.203 1.00 90.50 89 ALA A CA 1
ATOM 730 C C . ALA A 1 89 ? 0.148 1.871 -3.331 1.00 90.50 89 ALA A C 1
ATOM 732 O O . ALA A 1 89 ? 1.147 1.990 -4.033 1.00 90.50 89 ALA A O 1
ATOM 733 N N . VAL A 1 90 ? -0.788 0.945 -3.572 1.00 90.25 90 VAL A N 1
ATOM 734 C CA . VAL A 1 90 ? -0.690 -0.030 -4.673 1.00 90.25 90 VAL A CA 1
ATOM 735 C C . VAL A 1 90 ? -0.589 0.684 -6.020 1.00 90.25 90 VAL A C 1
ATOM 737 O O . VAL A 1 90 ? 0.363 0.454 -6.761 1.00 90.25 90 VAL A O 1
ATOM 740 N N . ARG A 1 91 ? -1.505 1.617 -6.317 1.00 90.75 91 ARG A N 1
ATOM 741 C CA . ARG A 1 91 ? -1.475 2.390 -7.573 1.00 90.75 91 ARG A CA 1
ATOM 742 C C . ARG A 1 91 ? -0.166 3.155 -7.747 1.00 90.75 91 ARG A C 1
ATOM 744 O O . ARG A 1 91 ? 0.415 3.131 -8.828 1.00 90.75 91 ARG A O 1
ATOM 751 N N . ARG A 1 92 ? 0.316 3.809 -6.685 1.00 91.69 92 ARG A N 1
ATOM 752 C CA . ARG A 1 92 ? 1.582 4.549 -6.705 1.00 91.69 92 ARG A CA 1
ATOM 753 C C . ARG A 1 92 ? 2.764 3.622 -6.982 1.00 91.69 92 ARG A C 1
ATOM 755 O O . ARG A 1 92 ? 3.575 3.939 -7.842 1.00 91.69 92 ARG A O 1
ATOM 762 N N . ASN A 1 93 ? 2.851 2.490 -6.291 1.00 91.62 93 ASN A N 1
ATOM 763 C CA . ASN A 1 93 ? 3.973 1.562 -6.421 1.00 91.62 93 ASN A CA 1
ATOM 764 C C . ASN A 1 93 ? 4.005 0.900 -7.799 1.00 91.62 93 ASN A C 1
ATOM 766 O O . ASN A 1 93 ? 5.060 0.851 -8.424 1.00 91.62 93 ASN A O 1
ATOM 770 N N . VAL A 1 94 ? 2.848 0.461 -8.302 1.00 91.12 94 VAL A N 1
ATOM 771 C CA . VAL A 1 94 ? 2.733 -0.102 -9.653 1.00 91.12 94 VAL A CA 1
ATOM 772 C C . VAL A 1 94 ? 3.111 0.941 -10.703 1.00 91.12 94 VAL A C 1
ATOM 774 O O . VAL A 1 94 ? 3.909 0.650 -11.588 1.00 91.12 94 VAL A O 1
ATOM 777 N N . SER A 1 95 ? 2.604 2.172 -10.581 1.00 88.75 95 SER A N 1
ATOM 778 C CA . SER A 1 95 ? 2.951 3.260 -11.501 1.00 88.75 95 SER A CA 1
ATOM 779 C C . SER A 1 95 ? 4.456 3.543 -11.502 1.00 88.75 95 SER A C 1
ATOM 781 O O . SER A 1 95 ? 5.069 3.568 -12.568 1.00 88.75 95 SER A O 1
ATOM 783 N N . LEU A 1 96 ? 5.070 3.677 -10.320 1.00 87.56 96 LEU A N 1
ATOM 784 C CA . LEU A 1 96 ? 6.513 3.891 -10.188 1.00 87.56 96 LEU A CA 1
ATOM 785 C C . LEU A 1 96 ? 7.312 2.750 -10.820 1.00 87.56 96 LEU A C 1
ATOM 787 O O . LEU A 1 96 ? 8.239 3.010 -11.580 1.00 87.56 96 LEU A O 1
ATOM 791 N N . HIS A 1 97 ? 6.920 1.503 -10.565 1.00 87.56 97 HIS A N 1
ATOM 792 C CA . HIS A 1 97 ? 7.584 0.332 -11.124 1.00 87.56 97 HIS A CA 1
ATOM 793 C C . HIS A 1 97 ? 7.475 0.281 -12.659 1.00 87.56 97 HIS A C 1
ATOM 795 O O . HIS A 1 97 ? 8.464 0.031 -13.349 1.00 87.56 97 HIS A O 1
ATOM 801 N N . CYS A 1 98 ? 6.298 0.570 -13.222 1.00 84.50 98 CYS A N 1
ATOM 802 C CA . CYS A 1 98 ? 6.098 0.634 -14.672 1.00 84.50 98 CYS A CA 1
ATOM 803 C C . CYS A 1 98 ? 6.929 1.750 -15.321 1.00 84.50 98 CYS A C 1
ATOM 805 O O . CYS A 1 98 ? 7.517 1.534 -16.384 1.00 84.50 98 CYS A O 1
ATOM 807 N N . VAL A 1 99 ? 7.025 2.919 -14.680 1.00 81.44 99 VAL A N 1
ATOM 808 C CA . VAL A 1 99 ? 7.859 4.032 -15.157 1.00 81.44 99 VAL A CA 1
ATOM 809 C C . VAL A 1 99 ? 9.340 3.660 -15.104 1.00 81.44 99 VAL A C 1
ATOM 811 O O . VAL A 1 99 ? 10.014 3.772 -16.122 1.00 81.44 99 VAL A O 1
ATOM 814 N N . GLN A 1 100 ? 9.826 3.145 -13.970 1.00 81.25 100 GLN A N 1
ATOM 815 C CA . GLN A 1 100 ? 11.222 2.724 -13.792 1.00 81.25 100 GLN A CA 1
ATOM 816 C C . GLN A 1 100 ? 11.639 1.656 -14.806 1.00 81.25 100 GLN A C 1
ATOM 818 O O . GLN A 1 100 ? 12.713 1.740 -15.404 1.00 81.25 100 GLN A O 1
ATOM 823 N N . ARG A 1 101 ? 10.772 0.668 -15.055 1.00 76.75 101 ARG A N 1
ATOM 824 C CA . ARG A 1 101 ? 11.029 -0.368 -16.057 1.00 76.75 101 ARG A CA 1
ATOM 825 C C . ARG A 1 101 ? 11.044 0.204 -17.472 1.00 76.75 101 ARG A C 1
ATOM 827 O O . ARG A 1 101 ? 11.910 -0.167 -18.254 1.00 76.75 101 ARG A O 1
ATOM 834 N N . SER A 1 102 ? 10.147 1.135 -17.792 1.00 69.81 102 SER A N 1
ATOM 835 C CA . SER A 1 102 ? 10.128 1.795 -19.106 1.00 69.81 102 SER A CA 1
ATOM 836 C C . SER A 1 102 ? 11.388 2.634 -19.341 1.00 69.81 102 SER A C 1
ATOM 838 O O . SER A 1 102 ? 11.954 2.594 -20.429 1.00 69.81 102 SER A O 1
ATOM 840 N N . THR A 1 103 ? 11.876 3.343 -18.318 1.00 67.06 103 THR A N 1
ATOM 841 C CA . THR A 1 103 ? 13.124 4.118 -18.407 1.00 67.06 103 THR A CA 1
ATOM 842 C C . THR A 1 103 ? 14.360 3.227 -18.500 1.00 67.06 103 THR A C 1
ATOM 844 O O . THR A 1 103 ? 15.257 3.527 -19.282 1.00 67.06 103 THR A O 1
ATOM 847 N N . ALA A 1 104 ? 14.396 2.110 -17.766 1.00 65.19 104 ALA A N 1
ATOM 848 C CA . ALA A 1 104 ? 15.490 1.144 -17.849 1.00 65.19 104 ALA A CA 1
ATOM 849 C C . ALA A 1 104 ? 15.536 0.462 -19.226 1.00 65.19 104 ALA A C 1
ATOM 851 O O . ALA A 1 104 ? 16.604 0.330 -19.816 1.00 65.19 104 ALA A O 1
ATOM 852 N N . VAL A 1 105 ? 14.377 0.094 -19.782 1.00 59.66 105 VAL A N 1
ATOM 853 C CA . VAL A 1 105 ? 14.289 -0.463 -21.139 1.00 59.66 105 VAL A CA 1
ATOM 854 C C . VAL A 1 105 ? 14.735 0.571 -22.174 1.00 59.66 105 VAL A C 1
ATOM 856 O O . VAL A 1 105 ? 15.568 0.240 -23.005 1.00 59.66 105 VAL A O 1
ATOM 859 N N . ALA A 1 106 ? 14.296 1.832 -22.084 1.00 57.88 106 ALA A N 1
ATOM 860 C CA . ALA A 1 106 ? 14.734 2.888 -23.003 1.00 57.88 106 ALA A CA 1
ATOM 861 C C . ALA A 1 106 ? 16.259 3.128 -22.976 1.00 57.88 106 ALA A C 1
ATOM 863 O O . ALA A 1 106 ? 16.868 3.343 -24.021 1.00 57.88 106 ALA A O 1
ATOM 864 N N . GLN A 1 107 ? 16.902 3.037 -21.806 1.00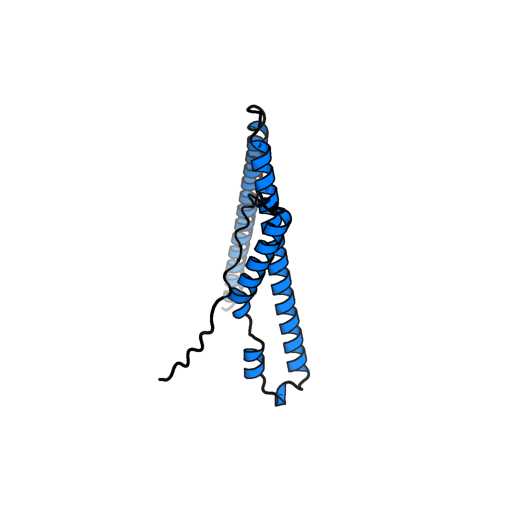 55.25 107 GLN A N 1
ATOM 865 C CA . GLN A 1 107 ? 18.364 3.132 -21.687 1.00 55.25 107 GLN A CA 1
ATOM 866 C C . GLN A 1 107 ? 19.099 1.950 -22.339 1.00 55.25 107 GLN A C 1
ATOM 868 O O . GLN A 1 107 ? 20.202 2.128 -22.860 1.00 55.25 107 GLN A O 1
ATOM 873 N N . ILE A 1 108 ? 18.493 0.758 -22.339 1.00 56.69 108 ILE A N 1
ATOM 874 C CA . ILE A 1 108 ? 19.033 -0.434 -23.004 1.00 56.69 108 ILE A CA 1
ATOM 875 C C . ILE A 1 108 ? 18.877 -0.309 -24.526 1.00 56.69 108 ILE A C 1
ATOM 877 O O . ILE A 1 108 ? 19.834 -0.569 -25.253 1.00 56.69 108 ILE A O 1
ATOM 881 N N . THR A 1 109 ? 17.725 0.156 -25.021 1.00 52.72 109 THR A N 1
ATOM 882 C CA . THR A 1 109 ? 17.474 0.271 -26.468 1.00 52.72 109 THR A CA 1
ATOM 883 C C . THR A 1 109 ? 18.288 1.389 -27.128 1.00 52.72 109 THR A C 1
ATOM 885 O O . THR A 1 109 ? 18.775 1.202 -28.237 1.00 52.72 109 THR A O 1
ATOM 888 N N . CYS A 1 110 ? 18.525 2.516 -26.442 1.00 45.00 110 CYS A N 1
ATOM 889 C CA . CYS A 1 110 ? 19.375 3.605 -26.953 1.00 45.00 110 CYS A CA 1
ATOM 890 C C . CYS A 1 110 ? 20.887 3.340 -26.807 1.00 45.00 110 CYS A C 1
ATOM 892 O O . CYS A 1 110 ? 21.700 4.126 -27.279 1.00 45.00 110 CYS A O 1
ATOM 894 N N . SER A 1 111 ? 21.280 2.253 -26.139 1.00 48.25 111 SER A N 1
ATOM 895 C CA . SER A 1 111 ? 22.685 1.879 -25.925 1.00 48.25 111 SER A CA 1
ATOM 896 C C . SER A 1 111 ? 23.256 0.956 -27.004 1.00 48.25 111 SER A C 1
ATOM 898 O O . SER A 1 111 ? 24.418 0.562 -26.884 1.00 48.25 111 SER A O 1
ATOM 900 N N . ASN A 1 112 ? 22.454 0.571 -28.002 1.00 46.19 112 ASN A N 1
ATOM 901 C CA . ASN A 1 112 ? 22.801 -0.492 -28.944 1.00 46.19 112 ASN A CA 1
ATOM 902 C C . ASN A 1 112 ? 23.397 -0.014 -30.275 1.00 46.19 112 ASN A C 1
ATOM 904 O O . ASN A 1 112 ? 23.731 -0.850 -31.107 1.00 46.19 112 ASN A O 1
ATOM 908 N N . GLU A 1 113 ? 23.612 1.290 -30.460 1.00 50.41 113 GLU A N 1
ATOM 909 C CA . GLU A 1 113 ? 24.380 1.799 -31.597 1.00 50.41 113 GLU A CA 1
ATOM 910 C C . GLU A 1 113 ? 25.617 2.569 -31.109 1.00 50.41 113 GLU A C 1
ATOM 912 O O . GLU A 1 113 ? 25.538 3.683 -30.604 1.00 50.41 113 GLU A O 1
ATOM 917 N N . ASN A 1 114 ? 26.778 1.927 -31.280 1.00 49.53 114 ASN A N 1
ATOM 918 C CA . ASN A 1 114 ? 28.124 2.512 -31.329 1.00 49.53 114 ASN A CA 1
ATOM 919 C C . ASN A 1 114 ? 28.713 3.125 -30.041 1.00 49.53 114 ASN A C 1
ATOM 921 O O . ASN A 1 114 ? 28.751 4.341 -29.889 1.00 49.53 114 ASN A O 1
ATOM 925 N N . THR A 1 115 ? 29.324 2.300 -29.170 1.00 45.53 115 THR A N 1
ATOM 926 C CA . THR A 1 115 ? 30.670 2.570 -28.581 1.00 45.53 115 THR A CA 1
ATOM 927 C C . THR A 1 115 ? 31.161 1.417 -27.676 1.00 45.53 115 THR A C 1
ATOM 929 O O . THR A 1 115 ? 30.690 1.281 -26.545 1.00 45.53 115 THR A O 1
ATOM 932 N N . PRO A 1 116 ? 32.154 0.606 -28.095 1.00 48.28 116 PRO A N 1
ATOM 933 C CA . PRO A 1 116 ? 32.671 -0.506 -27.297 1.00 48.28 116 PRO A CA 1
ATOM 934 C C . PRO A 1 116 ? 33.946 -0.145 -26.509 1.00 48.28 116 PRO A C 1
ATOM 936 O O . PRO A 1 116 ? 34.945 -0.845 -26.640 1.00 48.28 116 PRO A O 1
ATOM 939 N N . GLN A 1 117 ? 33.973 0.932 -25.700 1.00 47.12 117 GLN A N 1
ATOM 940 C CA . GLN A 1 117 ? 35.195 1.193 -24.901 1.00 47.12 117 GLN A CA 1
ATOM 941 C C . GLN A 1 117 ? 35.113 2.046 -23.617 1.00 47.12 117 GLN A C 1
ATOM 943 O O . GLN A 1 117 ? 36.157 2.328 -23.037 1.00 47.12 117 GLN A O 1
ATOM 948 N N . ARG A 1 118 ? 33.931 2.439 -23.107 1.00 48.12 118 ARG A N 1
ATOM 949 C CA . ARG A 1 118 ? 33.842 3.227 -21.845 1.00 48.12 118 ARG A CA 1
ATOM 950 C C . ARG A 1 118 ? 33.049 2.605 -20.687 1.00 48.12 118 ARG A C 1
ATOM 952 O O . ARG A 1 118 ? 33.234 3.030 -19.553 1.00 48.12 118 ARG A O 1
ATOM 959 N N . LYS A 1 119 ? 32.227 1.575 -20.924 1.00 51.00 119 LYS A N 1
ATOM 960 C CA . LYS A 1 119 ? 31.275 1.025 -19.929 1.00 51.00 119 LYS A CA 1
ATOM 961 C C . LYS A 1 119 ? 31.869 0.092 -18.858 1.00 51.00 119 LYS A C 1
ATOM 963 O O . LYS A 1 119 ? 31.135 -0.306 -17.959 1.00 51.00 119 LYS A O 1
ATOM 968 N N . ASN A 1 120 ? 33.155 -0.254 -18.929 1.00 50.28 120 ASN A N 1
ATOM 969 C CA . ASN A 1 120 ? 33.782 -1.106 -17.908 1.00 50.28 120 ASN A CA 1
ATOM 970 C C . ASN A 1 120 ? 34.154 -0.306 -16.644 1.00 50.28 120 ASN A C 1
ATOM 972 O O . ASN A 1 120 ? 33.911 -0.768 -15.541 1.00 50.28 120 ASN A O 1
ATOM 976 N N . SER A 1 121 ? 34.602 0.945 -16.794 1.00 53.72 121 SER A N 1
ATOM 977 C CA . SER A 1 121 ? 35.054 1.790 -15.673 1.00 53.72 121 SER A CA 1
ATOM 978 C C . SER A 1 121 ? 33.946 2.143 -14.662 1.00 53.72 121 SER A C 1
ATOM 980 O O . SER A 1 121 ? 34.177 2.134 -13.456 1.00 53.72 121 SER A O 1
ATOM 982 N N . GLU A 1 122 ? 32.725 2.431 -15.125 1.00 58.03 122 GLU A N 1
ATOM 983 C CA . GLU A 1 122 ? 31.618 2.841 -14.240 1.00 58.03 122 GLU A CA 1
ATOM 984 C C . GLU A 1 122 ? 31.019 1.667 -13.453 1.00 58.03 122 GLU A C 1
ATOM 986 O O . GLU A 1 122 ? 30.690 1.820 -12.277 1.00 58.03 122 GLU A O 1
ATOM 991 N N . LYS A 1 123 ? 30.936 0.479 -14.068 1.00 56.34 123 LYS A N 1
ATOM 992 C CA . LYS A 1 123 ? 30.486 -0.742 -1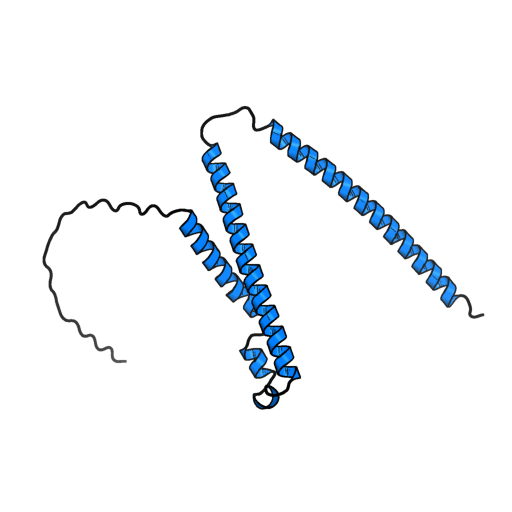3.380 1.00 56.34 123 LYS A CA 1
ATOM 993 C C . LYS A 1 123 ? 31.462 -1.157 -12.284 1.00 56.34 123 LYS A C 1
ATOM 995 O O . LYS A 1 123 ? 31.027 -1.532 -11.198 1.00 56.34 123 LYS A O 1
ATOM 1000 N N . ASP A 1 124 ? 32.758 -1.006 -12.543 1.00 69.38 124 ASP A N 1
ATOM 1001 C CA . ASP A 1 124 ? 33.799 -1.297 -11.561 1.00 69.38 124 ASP A CA 1
ATOM 1002 C C . ASP A 1 124 ? 33.717 -0.328 -10.366 1.00 69.38 124 ASP A C 1
ATOM 1004 O O . ASP A 1 124 ? 33.850 -0.742 -9.215 1.00 69.38 124 ASP A O 1
ATOM 1008 N N . GLN A 1 125 ? 33.405 0.954 -10.595 1.00 75.12 125 GLN A N 1
ATOM 1009 C CA . GLN A 1 125 ? 33.230 1.934 -9.514 1.00 75.12 125 GLN A CA 1
ATOM 1010 C C . GLN A 1 125 ? 31.981 1.681 -8.661 1.00 75.12 125 GLN A C 1
ATOM 1012 O O . GLN A 1 125 ? 32.049 1.774 -7.431 1.00 75.12 125 GLN A O 1
ATOM 1017 N N . GLU A 1 126 ? 30.849 1.350 -9.286 1.00 83.88 126 GLU A N 1
ATOM 1018 C CA . GLU A 1 126 ? 29.617 1.019 -8.566 1.00 83.88 126 GLU A CA 1
ATOM 1019 C C . GLU A 1 126 ? 29.789 -0.260 -7.736 1.00 83.88 126 GLU A C 1
ATOM 1021 O O . GLU A 1 126 ? 29.399 -0.304 -6.567 1.00 83.88 126 GLU A O 1
ATOM 1026 N N . GLN A 1 127 ? 30.453 -1.272 -8.295 1.00 82.50 127 GLN A N 1
ATOM 1027 C CA . GLN A 1 127 ? 30.740 -2.519 -7.597 1.00 82.50 127 GLN A CA 1
ATOM 1028 C C . GLN A 1 127 ? 31.652 -2.296 -6.380 1.00 82.50 127 GLN A C 1
ATOM 1030 O O . GLN A 1 127 ? 31.332 -2.765 -5.287 1.00 82.50 127 GLN A O 1
ATOM 1035 N N . ILE A 1 128 ? 32.716 -1.496 -6.523 1.00 83.50 128 ILE A N 1
ATOM 1036 C CA . ILE A 1 128 ? 33.601 -1.112 -5.409 1.00 83.50 128 ILE A CA 1
ATOM 1037 C C . ILE A 1 128 ? 32.831 -0.341 -4.325 1.00 83.50 128 ILE A C 1
ATOM 1039 O O . ILE A 1 128 ? 33.066 -0.528 -3.127 1.00 83.50 128 ILE A O 1
ATOM 1043 N N . TYR A 1 129 ? 31.910 0.545 -4.714 1.00 90.62 129 TYR A N 1
ATOM 1044 C CA . TYR A 1 129 ? 31.084 1.292 -3.765 1.00 90.62 129 TYR A CA 1
ATOM 1045 C C . TYR A 1 129 ? 30.141 0.372 -2.976 1.00 90.62 129 TYR A C 1
ATOM 1047 O O . TYR A 1 129 ? 30.051 0.478 -1.748 1.00 90.62 129 TYR A O 1
ATOM 1055 N N . LEU A 1 130 ? 29.465 -0.551 -3.663 1.00 91.00 130 LEU A N 1
ATOM 1056 C CA . LEU A 1 130 ? 28.553 -1.508 -3.041 1.00 91.00 130 LEU A CA 1
ATOM 1057 C C . LEU A 1 130 ? 29.290 -2.455 -2.091 1.00 91.00 130 LEU A C 1
ATOM 1059 O O . LEU A 1 130 ? 28.810 -2.691 -0.983 1.00 91.00 130 LEU A O 1
ATOM 1063 N N . GLU A 1 131 ? 30.477 -2.925 -2.468 1.00 89.06 131 GLU A N 1
ATOM 1064 C CA . GLU A 1 131 ? 31.304 -3.790 -1.627 1.00 89.06 131 GLU A CA 1
ATOM 1065 C C . GLU A 1 131 ? 31.743 -3.081 -0.337 1.00 89.06 131 GLU A C 1
ATOM 1067 O O . GLU A 1 131 ? 31.567 -3.612 0.762 1.00 89.06 131 GLU A O 1
ATOM 1072 N N . LYS A 1 132 ? 32.192 -1.821 -0.435 1.00 91.25 132 LYS A N 1
ATOM 1073 C CA . LYS A 1 132 ? 32.502 -0.987 0.742 1.00 91.25 132 LYS A CA 1
ATOM 1074 C C . LYS A 1 132 ? 31.292 -0.806 1.658 1.00 91.25 132 LYS A C 1
ATOM 1076 O O . LYS A 1 132 ? 31.427 -0.876 2.881 1.00 91.25 132 LYS A O 1
ATOM 1081 N N . LYS A 1 133 ? 30.105 -0.590 1.086 1.00 93.81 133 LYS A N 1
ATOM 1082 C CA . LYS A 1 133 ? 28.860 -0.435 1.850 1.00 93.81 133 LYS A CA 1
ATOM 1083 C C . LYS A 1 133 ? 28.458 -1.731 2.560 1.00 93.81 133 LYS A C 1
ATOM 1085 O O . LYS A 1 133 ? 28.000 -1.680 3.699 1.00 93.81 133 LYS A O 1
ATOM 1090 N N . LEU A 1 134 ? 28.666 -2.879 1.918 1.00 93.62 134 LEU A N 1
ATOM 1091 C CA . LEU A 1 134 ? 28.385 -4.200 2.481 1.00 93.62 134 LEU A CA 1
ATOM 1092 C C . LEU A 1 134 ? 29.320 -4.502 3.663 1.00 93.62 134 LEU A C 1
ATOM 1094 O O . LEU A 1 134 ? 28.867 -4.946 4.718 1.00 93.62 134 LEU A O 1
ATOM 1098 N N . ILE A 1 135 ? 30.606 -4.163 3.534 1.00 93.44 135 ILE A N 1
ATOM 1099 C CA . ILE A 1 135 ? 31.583 -4.258 4.628 1.00 93.44 135 ILE A CA 1
ATOM 1100 C C . ILE A 1 135 ? 31.159 -3.391 5.822 1.00 93.44 135 ILE A C 1
ATOM 1102 O O . ILE A 1 135 ? 31.204 -3.856 6.962 1.00 93.44 135 ILE A O 1
ATOM 1106 N N . LEU A 1 136 ? 30.718 -2.153 5.572 1.00 94.44 136 LEU A N 1
ATOM 1107 C CA . LEU A 1 136 ? 30.268 -1.246 6.629 1.00 94.44 136 LEU A CA 1
ATOM 1108 C C . LEU A 1 136 ? 29.030 -1.788 7.359 1.00 94.44 136 LEU A C 1
ATOM 1110 O O . LEU A 1 136 ? 29.042 -1.886 8.582 1.00 94.44 136 LEU A O 1
ATOM 1114 N N . LEU A 1 137 ? 28.005 -2.227 6.623 1.00 94.25 137 LEU A N 1
ATOM 1115 C CA . LEU A 1 137 ? 26.791 -2.802 7.213 1.00 94.25 137 LEU A CA 1
ATOM 1116 C C . LEU A 1 137 ? 27.076 -4.068 8.030 1.00 94.25 137 LEU A C 1
ATOM 1118 O O . LEU A 1 137 ? 26.497 -4.259 9.100 1.00 94.25 137 LEU A O 1
ATOM 1122 N N . ASN A 1 138 ? 27.993 -4.920 7.569 1.00 93.50 138 ASN A N 1
ATOM 1123 C CA . ASN A 1 138 ? 28.412 -6.099 8.326 1.00 93.50 138 ASN A CA 1
ATOM 1124 C C . ASN A 1 138 ? 29.132 -5.726 9.626 1.00 93.50 138 ASN A C 1
ATOM 1126 O O . ASN A 1 138 ? 28.958 -6.399 10.643 1.00 93.50 138 ASN A O 1
ATOM 1130 N N . LYS A 1 139 ? 29.932 -4.654 9.617 1.00 94.88 139 LYS A N 1
ATOM 1131 C CA . LYS A 1 139 ? 30.572 -4.133 10.829 1.00 94.88 139 LYS A CA 1
ATOM 1132 C C . LYS A 1 139 ? 29.527 -3.630 11.827 1.00 94.88 139 LYS A C 1
ATOM 1134 O O . LYS A 1 139 ? 29.598 -4.006 12.995 1.00 94.88 139 LYS A O 1
ATOM 1139 N N . ASP A 1 140 ? 28.556 -2.849 11.363 1.00 92.94 140 ASP A N 1
ATOM 1140 C CA . ASP A 1 140 ? 27.483 -2.312 12.208 1.00 92.94 140 ASP A CA 1
ATOM 1141 C C . ASP A 1 140 ? 26.613 -3.435 12.788 1.00 92.94 140 ASP A C 1
ATOM 1143 O O . ASP A 1 140 ? 26.271 -3.411 13.969 1.00 92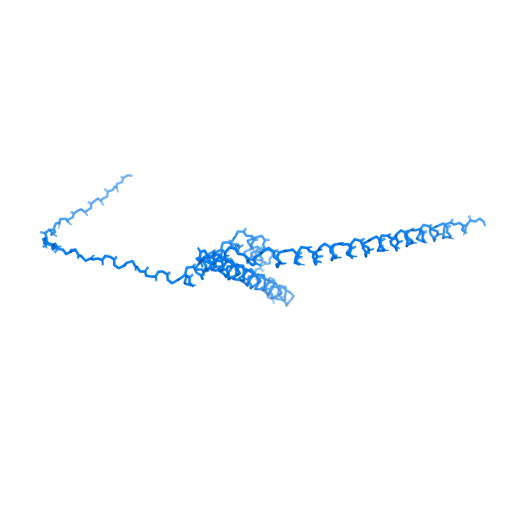.94 140 ASP A O 1
ATOM 1147 N N . THR A 1 141 ? 26.331 -4.469 11.990 1.00 94.19 141 THR A N 1
ATOM 1148 C CA . THR A 1 141 ? 25.582 -5.655 12.432 1.00 94.19 141 THR A CA 1
ATOM 1149 C C . THR A 1 141 ? 26.319 -6.387 13.550 1.00 94.19 141 THR A C 1
ATOM 1151 O O . THR A 1 141 ? 25.735 -6.653 14.596 1.00 94.19 141 THR A O 1
ATOM 1154 N N . ARG A 1 142 ? 27.624 -6.641 13.385 1.00 94.00 142 ARG A N 1
ATOM 1155 C CA . ARG A 1 142 ? 28.441 -7.282 14.430 1.00 94.00 142 ARG A CA 1
ATOM 1156 C C . ARG A 1 142 ? 28.517 -6.450 15.705 1.00 94.00 142 ARG A C 1
ATOM 1158 O O . ARG A 1 142 ? 28.569 -7.006 16.799 1.00 94.00 142 ARG A O 1
ATOM 1165 N N . GLU A 1 143 ? 28.561 -5.126 15.589 1.00 94.12 143 GLU A N 1
ATOM 1166 C CA . GLU A 1 143 ? 28.565 -4.255 16.765 1.00 94.12 143 GLU A CA 1
ATOM 1167 C C . GLU A 1 143 ? 27.209 -4.282 17.480 1.00 94.12 143 GLU A C 1
ATOM 1169 O O . GLU A 1 143 ? 27.163 -4.432 18.700 1.00 94.12 143 GLU A O 1
ATOM 1174 N N . ALA A 1 144 ? 26.104 -4.246 16.733 1.00 92.50 144 ALA A N 1
ATOM 1175 C CA . ALA A 1 144 ? 24.771 -4.422 17.296 1.00 92.50 144 ALA A CA 1
ATOM 1176 C C . ALA A 1 144 ? 24.629 -5.783 18.000 1.00 92.50 144 ALA A C 1
ATOM 1178 O O . ALA A 1 144 ? 24.150 -5.833 19.131 1.00 92.50 144 ALA A O 1
ATOM 1179 N N . GLU A 1 145 ? 25.108 -6.873 17.393 1.00 93.75 145 GLU A N 1
ATOM 1180 C CA . GLU A 1 145 ? 25.126 -8.212 18.000 1.00 93.75 145 GLU A CA 1
ATOM 1181 C C . GLU A 1 145 ? 25.898 -8.242 19.323 1.00 93.75 145 GLU A C 1
ATOM 1183 O O . GLU A 1 145 ? 25.420 -8.817 20.303 1.00 93.75 145 GLU A O 1
ATOM 1188 N N . LYS A 1 146 ? 27.058 -7.576 19.403 1.00 93.00 146 LYS A N 1
ATOM 1189 C CA . LYS A 1 146 ? 27.805 -7.446 20.664 1.00 93.00 146 LYS A CA 1
ATOM 1190 C C . LYS A 1 146 ? 27.007 -6.701 21.727 1.00 93.00 146 LYS A C 1
ATOM 1192 O O . LYS A 1 146 ? 27.007 -7.124 22.882 1.00 93.00 146 LYS A O 1
ATOM 1197 N N . GLN A 1 147 ? 26.326 -5.614 21.360 1.00 91.75 147 GLN A N 1
ATOM 1198 C CA . GLN A 1 147 ? 25.477 -4.881 22.301 1.00 91.75 147 GLN A CA 1
ATOM 1199 C C . GLN A 1 147 ? 24.293 -5.739 22.760 1.00 91.75 147 GLN A C 1
ATOM 1201 O O . GLN A 1 147 ? 24.001 -5.773 23.953 1.00 91.75 147 GLN A O 1
ATOM 1206 N N . PHE A 1 148 ? 23.669 -6.504 21.859 1.00 92.31 148 PHE A N 1
ATOM 1207 C CA . PHE A 1 148 ? 22.611 -7.449 22.220 1.00 92.31 148 PHE A CA 1
ATOM 1208 C C . PHE A 1 148 ? 23.105 -8.529 23.179 1.00 92.31 148 PHE A C 1
ATOM 1210 O O . PHE A 1 148 ? 22.451 -8.783 24.189 1.00 92.31 148 PHE A O 1
ATOM 1217 N N . LEU A 1 149 ? 24.270 -9.124 22.916 1.00 90.62 149 LEU A N 1
ATOM 1218 C CA . LEU A 1 149 ? 24.883 -10.111 23.805 1.00 90.62 149 LEU A CA 1
ATOM 1219 C C . LEU A 1 149 ? 25.195 -9.508 25.176 1.00 90.62 149 LEU A C 1
ATOM 1221 O O . LEU A 1 149 ? 24.859 -10.109 26.192 1.00 90.62 149 LEU A O 1
ATOM 1225 N N . ARG A 1 150 ? 25.754 -8.295 25.215 1.00 89.06 150 ARG A N 1
ATOM 1226 C CA . ARG A 1 150 ? 26.025 -7.566 26.460 1.00 89.06 150 ARG A CA 1
ATOM 1227 C C . ARG A 1 150 ? 24.748 -7.257 27.243 1.00 89.06 150 ARG A C 1
ATOM 1229 O O . ARG A 1 150 ? 24.724 -7.379 28.464 1.00 89.06 150 ARG A O 1
ATOM 1236 N N . CYS A 1 151 ? 23.673 -6.860 26.567 1.00 87.19 151 CYS A N 1
ATOM 1237 C CA . CYS A 1 151 ? 22.376 -6.683 27.210 1.00 87.19 151 CYS A CA 1
ATOM 1238 C C . CYS A 1 151 ? 21.854 -8.017 27.752 1.00 87.19 151 CYS A C 1
ATOM 1240 O O . CYS A 1 151 ? 21.427 -8.073 28.901 1.00 87.19 151 CYS A O 1
ATOM 1242 N N . ALA A 1 152 ? 21.936 -9.095 26.971 1.00 86.75 152 ALA A N 1
ATOM 1243 C CA . ALA A 1 152 ? 21.482 -10.418 27.384 1.00 86.75 152 ALA A CA 1
ATOM 1244 C C . ALA A 1 152 ? 22.242 -10.947 28.613 1.00 86.75 152 ALA A C 1
ATOM 1246 O O . ALA A 1 152 ? 21.622 -11.541 29.495 1.00 86.75 152 ALA A O 1
ATOM 1247 N N . THR A 1 153 ? 23.554 -10.707 28.719 1.00 84.56 153 THR A N 1
ATOM 1248 C CA . THR A 1 153 ? 24.330 -11.075 29.915 1.00 84.56 153 THR A CA 1
ATOM 1249 C C . THR A 1 153 ? 23.914 -10.251 31.131 1.00 84.56 153 THR A C 1
ATOM 1251 O O . THR A 1 153 ? 23.660 -10.827 32.183 1.00 84.56 153 THR A O 1
ATOM 1254 N N . LEU A 1 154 ? 23.734 -8.934 30.976 1.00 83.62 154 LEU A N 1
ATOM 1255 C CA . LEU A 1 154 ? 23.261 -8.060 32.059 1.00 83.62 154 LEU A CA 1
ATOM 1256 C C . LEU A 1 154 ? 21.846 -8.421 32.540 1.00 83.62 154 LEU A C 1
ATOM 1258 O O . LEU A 1 154 ? 21.550 -8.298 33.727 1.00 83.62 154 LEU A O 1
ATOM 1262 N N . PHE A 1 155 ? 20.964 -8.860 31.637 1.00 76.75 155 PHE A N 1
ATOM 1263 C CA . PHE A 1 155 ? 19.633 -9.346 32.006 1.00 76.75 155 PHE A CA 1
ATOM 1264 C C . PHE A 1 155 ? 19.714 -10.631 32.829 1.00 76.75 155 PHE A C 1
ATOM 1266 O O . PHE A 1 155 ? 19.100 -10.698 33.891 1.00 76.75 155 PHE A O 1
ATOM 1273 N N . LYS A 1 156 ? 20.533 -11.601 32.404 1.00 75.44 156 LYS A N 1
ATO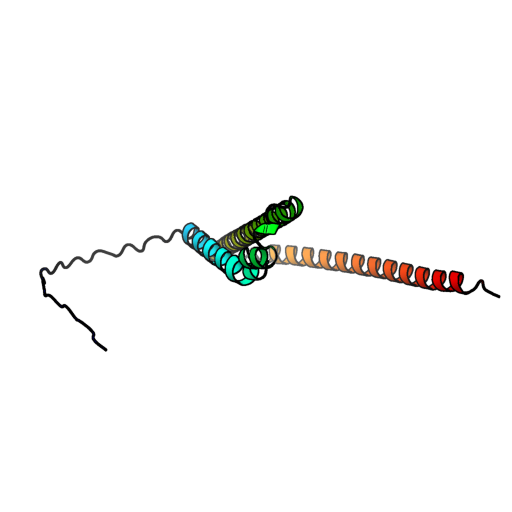M 1274 C CA . LYS A 1 156 ? 20.756 -12.833 33.172 1.00 75.44 156 LYS A CA 1
ATOM 1275 C C . LYS A 1 156 ? 21.344 -12.541 34.555 1.00 75.44 156 LYS A C 1
ATOM 1277 O O . LYS A 1 156 ? 20.859 -13.074 35.543 1.00 75.44 156 LYS A O 1
ATOM 1282 N N . GLU A 1 157 ? 22.328 -11.648 34.657 1.00 72.12 157 GLU A N 1
ATOM 1283 C CA . GLU A 1 157 ? 22.929 -11.249 35.941 1.00 72.12 157 GLU A CA 1
ATOM 1284 C C . GLU A 1 157 ? 21.919 -10.579 36.894 1.00 72.12 157 GLU A C 1
ATOM 1286 O O . GLU A 1 157 ? 21.944 -10.826 38.101 1.00 72.12 157 GLU A O 1
ATOM 1291 N N . LYS A 1 158 ? 20.982 -9.775 36.371 1.00 63.78 158 LYS A N 1
ATOM 1292 C CA . LYS A 1 158 ? 19.915 -9.151 37.175 1.00 63.78 158 LYS A CA 1
ATOM 1293 C C . LYS A 1 158 ? 18.827 -10.133 37.623 1.00 63.78 158 LYS A C 1
ATOM 1295 O O . LYS A 1 158 ? 18.282 -9.960 38.715 1.00 63.78 158 LYS A O 1
ATOM 1300 N N . GLU A 1 159 ? 18.526 -11.164 36.837 1.00 59.31 159 GLU A N 1
ATOM 1301 C CA . GLU A 1 159 ? 17.633 -12.253 37.267 1.00 59.31 159 GLU A CA 1
ATOM 1302 C C . GLU A 1 159 ? 18.238 -13.055 38.435 1.00 59.31 159 GLU A C 1
ATOM 1304 O O . GLU A 1 159 ? 17.527 -13.404 39.377 1.00 59.31 159 GLU A O 1
ATOM 1309 N N . PHE A 1 160 ? 19.562 -13.258 38.461 1.00 55.91 160 PHE A N 1
ATOM 1310 C CA . PHE A 1 160 ? 20.233 -13.905 39.599 1.00 55.91 160 PHE A CA 1
ATOM 1311 C C . PHE A 1 160 ? 20.213 -13.057 40.883 1.00 55.91 160 PHE A C 1
ATOM 1313 O O . PHE A 1 160 ? 20.057 -13.600 41.976 1.00 55.91 160 PHE A O 1
ATOM 1320 N N . LEU A 1 161 ? 20.320 -11.729 40.777 1.00 54.97 161 LEU A N 1
ATOM 1321 C CA . LEU A 1 161 ? 20.288 -10.824 41.938 1.00 54.97 161 LEU A CA 1
ATOM 1322 C C . LEU A 1 161 ? 18.888 -10.669 42.555 1.00 54.97 161 LEU A C 1
ATOM 1324 O O . LEU A 1 161 ? 18.772 -10.416 43.751 1.00 54.97 161 LEU A O 1
ATOM 1328 N N . THR A 1 162 ? 17.826 -10.842 41.765 1.00 55.72 162 THR A N 1
ATOM 1329 C CA . THR A 1 162 ? 16.434 -10.700 42.231 1.00 55.72 162 THR A CA 1
ATOM 1330 C C . THR A 1 162 ? 15.856 -11.986 42.830 1.00 55.72 162 THR A C 1
ATOM 1332 O O . THR A 1 162 ? 14.957 -11.906 43.662 1.00 55.72 162 THR A O 1
ATOM 1335 N N . HIS A 1 163 ? 16.417 -13.157 42.503 1.00 54.12 163 HIS A N 1
ATOM 1336 C CA . HIS A 1 163 ? 16.041 -14.443 43.110 1.00 54.12 163 HIS A CA 1
ATOM 1337 C C . HIS A 1 163 ? 17.018 -14.958 44.186 1.00 54.12 163 HIS A C 1
ATOM 1339 O O . HIS A 1 163 ? 16.717 -15.944 44.856 1.00 54.12 163 HIS A O 1
ATOM 1345 N N . GLY A 1 164 ? 18.166 -14.301 44.391 1.00 50.94 164 GLY A N 1
ATOM 1346 C CA . GLY A 1 164 ? 19.177 -14.695 45.383 1.00 50.94 164 GLY A CA 1
ATOM 1347 C C . GLY A 1 164 ? 19.019 -14.101 46.792 1.00 50.94 164 GLY A C 1
ATOM 1348 O O . GLY A 1 164 ? 19.758 -14.497 47.688 1.00 50.94 164 GLY A O 1
ATOM 1349 N N . SER A 1 165 ? 18.081 -13.174 47.022 1.00 48.25 165 SER A N 1
ATOM 1350 C CA . SER A 1 165 ? 17.861 -12.538 48.335 1.00 48.25 165 SER A CA 1
ATOM 1351 C C . SER A 1 165 ? 16.600 -13.079 49.019 1.00 48.25 165 SER A C 1
ATOM 1353 O O . SER A 1 165 ? 15.640 -12.365 49.285 1.00 48.25 165 SER A O 1
ATOM 1355 N N . ALA A 1 166 ? 16.591 -14.390 49.250 1.00 50.56 166 ALA A N 1
ATOM 1356 C CA . ALA A 1 166 ? 15.654 -15.056 50.148 1.00 50.56 166 ALA A CA 1
ATOM 1357 C C . ALA A 1 166 ? 16.372 -16.231 50.825 1.00 50.56 166 ALA A C 1
ATOM 1359 O O . ALA A 1 166 ? 16.192 -17.391 50.453 1.00 50.56 166 ALA A O 1
ATOM 1360 N N . LYS A 1 167 ? 17.235 -15.911 51.789 1.00 44.53 167 LYS A N 1
ATOM 1361 C CA . LYS A 1 167 ? 17.619 -16.794 52.892 1.00 44.53 167 LYS A CA 1
ATOM 1362 C C . LYS A 1 167 ? 17.769 -15.956 54.148 1.00 44.53 167 LYS A C 1
ATOM 1364 O O . LYS A 1 167 ? 18.389 -14.877 54.035 1.00 44.53 167 LYS A O 1
#

Radius of gyration: 32.5 Å; chains: 1; bounding box: 72×34×107 Å